Protein AF-A0A9N9R3F3-F1 (afdb_monomer_lite)

pLDDT: mean 73.91, std 15.48, range [31.36, 92.62]

InterPro domains:
  IPR006621 Nose resistant-to-fluoxetine protein, N-terminal [PF20146] (8-79)

Secondary structure (DSSP, 8-state):
---TTTTTS----EEEEEEEEEEEESS------GGGS-TTS-HHHHHT---SSSPPTTEEEEEEEEETT--HHHHHHHHHHHHHHSHHHHTTEEEEEE--SPPBPTTSPPTTTTS-----

Radius of gyration: 18.76 Å; chains: 1; bounding box: 47×26×50 Å

Foldseek 3Di:
DDDPCPPVDPDQFKFKFKKKKAWDAPDPDDADDPVRDDPPDDVVNQQQHDDPPDDRVRIDIDMDIDGPPDDQVNVQVVVQVVCCPDPSNVVGIHIDMDGPDDTGTPPDDDPPPDDDDDDD

Structure (mmCIF, N/CA/C/O backbone):
data_AF-A0A9N9R3F3-F1
#
_entry.id   AF-A0A9N9R3F3-F1
#
loop_
_atom_site.group_PDB
_atom_site.id
_atom_site.type_symbol
_atom_site.label_atom_id
_atom_site.label_alt_id
_atom_site.label_comp_id
_atom_site.label_asym_id
_atom_site.label_entity_id
_atom_site.label_seq_id
_atom_site.pdbx_PDB_ins_code
_atom_site.Cartn_x
_atom_site.Cartn_y
_atom_site.Cartn_z
_atom_site.occupancy
_atom_site.B_iso_or_equiv
_atom_site.auth_seq_id
_atom_site.auth_comp_id
_atom_site.auth_asym_id
_atom_site.auth_atom_id
_atom_site.pdbx_PDB_model_num
ATOM 1 N N . MET A 1 1 ? 27.150 -2.165 -13.851 1.00 38.75 1 MET A N 1
ATOM 2 C CA . MET A 1 1 ? 27.710 -3.520 -13.631 1.00 38.75 1 MET A CA 1
ATOM 3 C C . MET A 1 1 ? 27.046 -4.490 -14.597 1.00 38.75 1 MET A C 1
ATOM 5 O O . MET A 1 1 ? 25.821 -4.524 -14.638 1.00 38.75 1 MET A O 1
ATOM 9 N N . THR A 1 2 ? 27.820 -5.239 -15.382 1.00 41.81 2 THR A N 1
ATOM 10 C CA . THR A 1 2 ? 27.313 -6.160 -16.418 1.00 41.81 2 THR A CA 1
ATOM 11 C C . THR A 1 2 ? 27.637 -7.597 -16.022 1.00 41.81 2 THR A C 1
ATOM 13 O O . THR A 1 2 ? 28.801 -7.950 -15.865 1.00 41.81 2 THR A O 1
ATOM 16 N N . TYR A 1 3 ? 26.604 -8.417 -15.825 1.00 51.06 3 TYR A N 1
ATOM 17 C CA . TYR A 1 3 ? 26.743 -9.823 -15.436 1.00 51.06 3 TYR A CA 1
ATOM 18 C C . TYR A 1 3 ? 26.777 -10.734 -16.678 1.00 51.06 3 TYR A C 1
ATOM 20 O O . TYR A 1 3 ? 26.089 -10.437 -17.661 1.00 51.06 3 TYR A O 1
ATOM 28 N N . PRO A 1 4 ? 27.516 -11.858 -16.646 1.00 53.75 4 PRO A N 1
ATOM 29 C CA . PRO A 1 4 ? 27.741 -12.720 -17.814 1.00 53.75 4 PRO A CA 1
ATOM 30 C C . PRO A 1 4 ? 26.483 -13.426 -18.359 1.00 53.75 4 PRO A C 1
ATOM 32 O O . PRO A 1 4 ? 26.488 -13.873 -19.498 1.00 53.75 4 PRO A O 1
ATOM 35 N N . TRP A 1 5 ? 25.380 -13.475 -17.605 1.00 51.84 5 TRP A N 1
ATOM 36 C CA . TRP A 1 5 ? 24.081 -14.008 -18.059 1.00 51.84 5 TRP A CA 1
ATOM 37 C C . TRP A 1 5 ? 23.119 -12.943 -18.616 1.00 51.84 5 TRP A C 1
ATOM 39 O O . TRP A 1 5 ? 21.969 -13.246 -18.934 1.00 51.84 5 TRP A O 1
ATOM 49 N N . SER A 1 6 ? 23.555 -11.685 -18.731 1.00 54.84 6 SER A N 1
ATOM 50 C CA . SER A 1 6 ? 22.703 -10.562 -19.161 1.00 54.84 6 SER A CA 1
ATOM 51 C C . SER A 1 6 ? 22.182 -10.662 -20.602 1.00 54.84 6 SER A C 1
ATOM 53 O O . SER A 1 6 ? 21.194 -10.014 -20.931 1.00 54.84 6 SER A O 1
ATOM 55 N N . THR A 1 7 ? 22.796 -11.489 -21.450 1.00 56.16 7 THR A N 1
ATOM 56 C CA . THR A 1 7 ? 22.415 -11.684 -22.860 1.00 56.16 7 THR A CA 1
ATOM 57 C C . THR A 1 7 ? 21.404 -12.810 -23.083 1.00 56.16 7 THR A C 1
ATOM 59 O O . THR A 1 7 ? 20.771 -12.854 -24.133 1.00 56.16 7 THR A O 1
ATOM 62 N N . SER A 1 8 ? 21.239 -13.724 -22.118 1.00 59.62 8 SER A N 1
ATOM 63 C CA . SER A 1 8 ? 20.442 -14.953 -22.297 1.00 59.62 8 SER A CA 1
ATOM 64 C C . SER A 1 8 ? 18.958 -14.787 -21.959 1.00 59.62 8 SER A C 1
ATOM 66 O O . SER A 1 8 ? 18.130 -15.569 -22.415 1.00 59.62 8 SER A O 1
ATOM 68 N N . TYR A 1 9 ? 18.602 -13.750 -21.200 1.00 57.75 9 TYR A N 1
ATOM 69 C CA . TYR A 1 9 ? 17.222 -13.464 -20.822 1.00 57.75 9 TYR A CA 1
ATOM 70 C C . TYR A 1 9 ? 16.924 -11.999 -21.117 1.00 57.75 9 TYR A C 1
ATOM 72 O O . TYR A 1 9 ? 17.613 -11.117 -20.604 1.00 57.75 9 TYR A O 1
ATOM 80 N N . LYS A 1 10 ? 15.876 -11.721 -21.910 1.00 61.12 10 LYS A N 1
ATOM 81 C CA . LY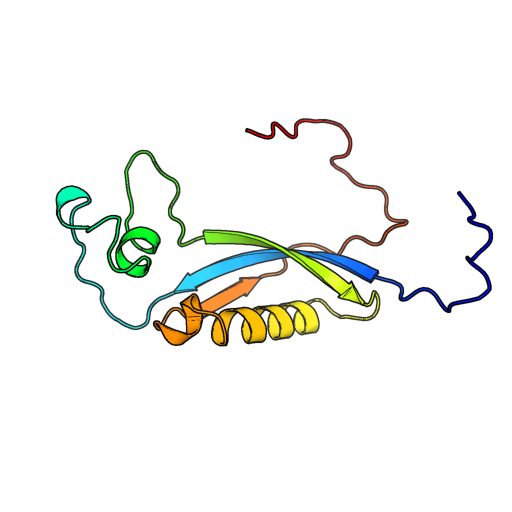S A 1 10 ? 15.290 -10.373 -21.959 1.00 61.12 10 LYS A CA 1
ATOM 82 C C . LYS A 1 10 ? 14.867 -10.033 -20.534 1.00 61.12 10 LYS A C 1
ATOM 84 O O . LYS A 1 10 ? 13.891 -10.584 -20.031 1.00 61.12 10 LYS A O 1
ATOM 89 N N . ARG A 1 11 ? 15.661 -9.196 -19.867 1.00 63.41 11 ARG A N 1
ATOM 90 C CA . ARG A 1 11 ? 15.430 -8.784 -18.485 1.00 63.41 11 ARG A CA 1
ATOM 91 C C . ARG A 1 11 ? 14.020 -8.203 -18.422 1.00 63.41 11 ARG A C 1
ATOM 93 O O . ARG A 1 11 ? 13.681 -7.338 -19.226 1.00 63.41 11 ARG A O 1
ATOM 100 N N . ILE A 1 12 ? 13.187 -8.707 -17.514 1.00 68.25 12 ILE A N 1
ATOM 101 C CA . ILE A 1 12 ? 11.917 -8.044 -17.226 1.00 68.25 12 ILE A CA 1
ATOM 102 C C . ILE A 1 12 ? 12.305 -6.719 -16.584 1.00 68.25 12 ILE A C 1
ATOM 104 O O . ILE A 1 12 ? 12.776 -6.687 -15.448 1.00 68.25 12 ILE A O 1
ATOM 108 N N . GLU A 1 13 ? 12.190 -5.639 -17.349 1.00 79.38 13 GLU A N 1
ATOM 109 C CA . GLU A 1 13 ? 12.344 -4.293 -16.821 1.00 79.38 13 GLU A CA 1
ATOM 110 C C . GLU A 1 13 ? 11.248 -4.093 -15.782 1.00 79.38 13 GLU A C 1
ATOM 112 O O . GLU A 1 13 ? 10.057 -4.168 -16.096 1.00 79.38 13 GLU A O 1
ATOM 117 N N . ALA A 1 14 ? 11.657 -3.898 -14.536 1.00 83.56 14 ALA A N 1
ATOM 118 C CA . ALA A 1 14 ? 10.769 -3.641 -13.421 1.00 83.56 14 ALA A CA 1
ATOM 119 C C . ALA A 1 14 ? 10.935 -2.195 -12.956 1.00 83.56 14 ALA A C 1
ATOM 121 O O . ALA A 1 14 ? 11.949 -1.559 -13.224 1.00 83.56 14 ALA A O 1
ATOM 122 N N . GLN A 1 1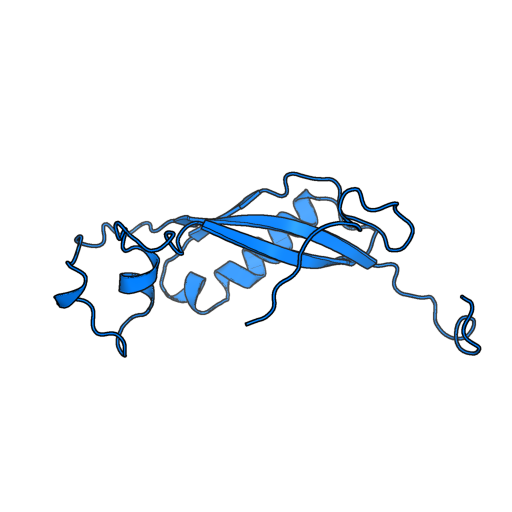5 ? 9.935 -1.693 -12.257 1.00 85.00 15 GLN A N 1
ATOM 123 C CA . GLN A 1 15 ? 9.944 -0.423 -11.552 1.00 85.00 15 GLN A CA 1
ATOM 124 C C . GLN A 1 15 ? 9.334 -0.641 -10.167 1.00 85.00 15 GLN A C 1
ATOM 126 O O . GLN A 1 15 ? 8.497 -1.528 -9.969 1.00 85.00 15 GLN A O 1
ATOM 131 N N . TYR A 1 16 ? 9.764 0.168 -9.213 1.00 86.69 16 TYR A N 1
ATOM 132 C CA . TYR A 1 16 ? 9.312 0.141 -7.836 1.00 86.69 16 TYR A CA 1
ATOM 133 C C . TYR A 1 16 ? 8.415 1.344 -7.566 1.00 86.69 16 TYR A C 1
ATOM 135 O O . TYR A 1 16 ? 8.811 2.484 -7.782 1.00 86.69 16 TYR A O 1
ATOM 143 N N . CYS A 1 17 ? 7.203 1.098 -7.091 1.00 86.81 17 CYS A N 1
ATOM 144 C CA . CYS A 1 17 ? 6.240 2.141 -6.772 1.00 86.81 17 CYS A CA 1
ATOM 145 C C . CYS A 1 17 ? 5.965 2.136 -5.271 1.00 86.81 17 CYS A C 1
ATOM 147 O O . CYS A 1 17 ? 5.785 1.071 -4.677 1.00 86.81 17 CYS A O 1
ATOM 149 N N . LEU A 1 18 ? 5.877 3.322 -4.677 1.00 88.81 18 LEU A N 1
ATOM 150 C CA . LEU A 1 18 ? 5.337 3.504 -3.334 1.00 88.81 18 LEU A CA 1
ATOM 151 C C . LEU A 1 18 ? 3.873 3.915 -3.445 1.00 88.81 18 LEU A C 1
ATOM 153 O O . LEU A 1 18 ? 3.528 4.836 -4.184 1.00 88.81 18 LEU A O 1
ATOM 157 N N . ALA A 1 19 ? 3.015 3.197 -2.733 1.00 88.38 19 ALA A N 1
ATOM 158 C CA . ALA A 1 19 ? 1.589 3.454 -2.693 1.00 88.38 19 ALA A CA 1
ATOM 159 C C . ALA A 1 19 ? 1.152 3.699 -1.254 1.00 88.38 19 ALA A C 1
ATOM 161 O O . ALA A 1 19 ? 1.463 2.905 -0.366 1.00 88.38 19 ALA A O 1
ATOM 162 N N . ASP A 1 20 ? 0.370 4.746 -1.043 1.00 90.06 20 ASP A N 1
ATOM 163 C CA . ASP A 1 20 ? -0.330 4.950 0.212 1.00 90.06 20 ASP A CA 1
ATOM 164 C C . ASP A 1 20 ? -1.676 4.242 0.164 1.00 90.06 20 ASP A C 1
ATOM 166 O O . ASP A 1 20 ? -2.437 4.333 -0.804 1.00 90.06 20 ASP A O 1
ATOM 170 N N . VAL A 1 21 ? -1.960 3.504 1.226 1.00 88.19 21 VAL A N 1
ATOM 171 C CA . VAL A 1 21 ? -3.129 2.652 1.366 1.00 88.19 21 VAL A CA 1
ATOM 172 C C . VAL A 1 21 ? -3.873 3.077 2.621 1.00 88.19 21 VAL A C 1
ATOM 174 O O . VAL A 1 21 ? -3.379 2.924 3.736 1.00 88.19 21 VAL A O 1
ATOM 177 N N . ALA A 1 22 ? -5.091 3.573 2.441 1.00 88.50 22 ALA A N 1
ATOM 178 C CA . ALA A 1 22 ? -6.043 3.784 3.519 1.00 88.50 22 ALA A CA 1
ATOM 179 C C . ALA A 1 22 ? -7.016 2.599 3.584 1.00 88.50 22 ALA A C 1
ATOM 181 O O . ALA A 1 22 ? -7.694 2.277 2.608 1.00 88.50 22 ALA A O 1
ATOM 182 N N . LEU A 1 23 ? -7.093 1.937 4.734 1.00 85.81 23 LEU A N 1
ATOM 183 C CA . LEU A 1 23 ? -8.013 0.833 4.990 1.00 85.81 23 LEU A CA 1
ATOM 184 C C . LEU A 1 23 ? -9.324 1.382 5.558 1.00 85.81 23 LEU A C 1
ATOM 186 O O . LEU A 1 23 ? -9.414 1.788 6.715 1.00 85.81 23 LEU A O 1
ATOM 190 N N . GLU A 1 24 ? -10.364 1.401 4.737 1.00 84.50 24 GLU A N 1
ATOM 191 C CA . GLU A 1 24 ? -11.693 1.874 5.120 1.00 84.50 24 GLU A CA 1
ATOM 192 C C . GLU A 1 24 ? -12.601 0.694 5.492 1.00 84.50 24 GLU A C 1
ATOM 194 O O . GLU A 1 24 ? -12.517 -0.380 4.907 1.00 84.50 24 GLU A O 1
ATOM 199 N N . THR A 1 25 ? -13.516 0.870 6.445 1.00 77.62 25 THR A N 1
ATOM 200 C CA . THR A 1 25 ? -14.558 -0.123 6.752 1.00 77.62 25 THR A CA 1
ATOM 201 C C . THR A 1 25 ? -15.923 0.436 6.393 1.00 77.62 25 THR A C 1
ATOM 203 O O . THR A 1 25 ? -16.204 1.610 6.614 1.00 77.62 25 THR A O 1
ATOM 206 N N . LYS A 1 26 ? -16.796 -0.417 5.852 1.00 66.12 26 LYS A N 1
ATOM 207 C CA . LYS A 1 26 ? -18.217 -0.080 5.680 1.00 66.12 26 LYS A CA 1
ATOM 208 C C . LYS A 1 26 ? -19.045 -0.298 6.939 1.00 66.12 26 LYS A C 1
ATOM 210 O O . LYS A 1 26 ? -20.147 0.229 7.035 1.00 66.12 26 LYS A O 1
ATOM 215 N N . LYS A 1 27 ? -18.559 -1.127 7.860 1.00 64.88 27 LYS A N 1
ATOM 216 C CA . LYS A 1 27 ? -19.255 -1.415 9.110 1.00 64.88 27 LYS A CA 1
ATOM 217 C C . LYS A 1 27 ? -18.854 -0.361 10.131 1.00 64.88 27 LYS A C 1
ATOM 219 O O . LYS A 1 27 ? -17.659 -0.139 10.325 1.00 64.88 27 LYS A O 1
ATOM 224 N N . HIS A 1 28 ? -19.842 0.243 10.787 1.00 58.28 28 HIS A N 1
ATOM 225 C CA . HIS A 1 28 ? -19.621 0.938 12.048 1.00 58.28 28 HIS A CA 1
ATOM 226 C C . HIS A 1 28 ? -19.113 -0.097 13.050 1.00 58.28 28 HIS A C 1
ATOM 228 O O . HIS A 1 28 ? -19.883 -0.908 13.559 1.00 58.28 28 HIS A O 1
ATOM 234 N N . VAL A 1 29 ? -17.802 -0.136 13.257 1.00 61.56 29 VAL A N 1
ATOM 235 C CA . VAL A 1 29 ? -17.225 -0.906 14.352 1.00 61.56 29 VAL A CA 1
ATOM 236 C C . VAL A 1 29 ? -17.415 -0.057 15.597 1.00 61.56 29 VAL A C 1
ATOM 238 O O . VAL A 1 29 ? -17.014 1.109 15.627 1.00 61.56 29 VAL A O 1
ATOM 241 N N . ASN A 1 30 ? -18.105 -0.612 16.592 1.00 60.28 30 ASN A N 1
ATOM 242 C CA . ASN A 1 30 ? -18.215 0.029 17.894 1.00 60.28 30 ASN A CA 1
ATOM 243 C C . ASN A 1 30 ? -16.795 0.263 18.409 1.00 60.28 30 ASN A C 1
ATOM 245 O O . ASN A 1 30 ? -15.990 -0.668 18.428 1.00 60.28 30 ASN A O 1
ATOM 249 N N . LYS A 1 31 ? -16.478 1.510 18.767 1.00 64.19 31 LYS A N 1
ATOM 250 C CA . LYS A 1 31 ? -15.169 1.860 19.319 1.00 64.19 31 LYS A CA 1
ATOM 251 C C . LYS A 1 31 ? -14.992 1.110 20.638 1.00 64.19 31 LYS A C 1
ATOM 253 O O . LYS A 1 31 ? -15.570 1.515 21.640 1.00 64.19 31 LYS A O 1
ATOM 258 N N . LYS A 1 32 ? -14.229 0.020 20.602 1.00 68.44 32 LYS A N 1
ATOM 259 C CA . LYS A 1 32 ? -13.760 -0.681 21.794 1.00 68.44 32 LYS A CA 1
ATOM 260 C C . LYS A 1 32 ? -12.565 0.048 22.387 1.00 68.44 32 LYS A C 1
ATOM 262 O O . LYS A 1 32 ? -11.793 0.668 21.646 1.00 68.44 32 LYS A O 1
ATOM 267 N N . THR A 1 33 ? -12.421 -0.018 23.702 1.00 72.31 33 THR A N 1
ATOM 268 C CA . THR A 1 33 ? -11.177 0.381 24.374 1.00 72.31 33 THR A CA 1
ATOM 269 C C . THR A 1 33 ? -10.090 -0.669 24.127 1.00 72.31 33 THR A C 1
ATOM 271 O O . THR A 1 33 ? -10.398 -1.805 23.778 1.00 72.31 33 THR A O 1
ATOM 274 N N . LEU A 1 34 ? -8.809 -0.303 24.263 1.00 72.94 34 LEU A N 1
ATOM 275 C CA . LEU A 1 34 ? -7.699 -1.240 24.037 1.00 72.94 34 LEU A CA 1
ATOM 276 C C . LEU A 1 34 ? -7.811 -2.485 24.939 1.00 72.94 34 LEU A C 1
ATOM 278 O O . LEU A 1 34 ? -7.517 -3.587 24.492 1.00 72.94 34 LEU A O 1
ATOM 282 N N . ASP A 1 35 ? -8.309 -2.305 26.165 1.00 77.06 35 ASP A N 1
ATOM 283 C CA . ASP A 1 35 ? -8.503 -3.369 27.159 1.00 77.06 35 ASP A CA 1
ATOM 284 C C . ASP A 1 35 ? -9.616 -4.364 26.771 1.00 77.06 35 ASP A C 1
ATOM 286 O O . ASP A 1 35 ? -9.656 -5.491 27.259 1.00 77.06 35 ASP A O 1
ATOM 290 N N . GLU A 1 36 ? -10.522 -3.960 25.877 1.00 78.69 36 GLU A N 1
ATOM 291 C CA . GLU A 1 36 ? -11.602 -4.793 25.336 1.00 78.69 36 GLU A CA 1
ATOM 292 C C . GLU A 1 36 ? -11.195 -5.539 24.052 1.00 78.69 36 GLU A C 1
ATOM 294 O O . GLU A 1 36 ? -11.971 -6.355 23.539 1.00 78.69 36 GLU A O 1
ATOM 299 N N . ILE A 1 37 ? -10.014 -5.239 23.499 1.00 76.44 37 ILE A N 1
ATOM 300 C CA . ILE A 1 37 ? -9.490 -5.880 22.292 1.00 76.44 37 ILE A CA 1
ATOM 301 C C . ILE A 1 37 ? -8.668 -7.096 22.712 1.00 76.44 37 ILE A C 1
ATOM 303 O O . ILE A 1 37 ? -7.604 -6.972 23.311 1.00 76.44 37 ILE A O 1
ATOM 307 N N . ASP A 1 38 ? -9.141 -8.285 22.344 1.00 79.44 38 ASP A N 1
ATOM 308 C CA . ASP A 1 38 ? -8.358 -9.511 22.483 1.00 79.44 38 ASP A CA 1
ATOM 309 C C . ASP A 1 38 ? -7.167 -9.476 21.500 1.00 79.44 38 ASP A C 1
ATOM 311 O O . ASP A 1 38 ? -7.390 -9.482 20.282 1.00 79.44 38 ASP A O 1
ATOM 315 N N . PRO A 1 39 ? -5.905 -9.460 21.979 1.00 71.75 39 PRO A N 1
ATOM 316 C CA . PRO A 1 39 ? -4.727 -9.404 21.113 1.00 71.75 39 PRO A CA 1
ATOM 317 C C . PRO A 1 39 ? -4.549 -10.664 20.254 1.00 71.75 39 PRO A C 1
ATOM 319 O O . PRO A 1 39 ? -3.859 -10.612 19.235 1.00 71.75 39 PRO A O 1
ATOM 322 N N . TYR A 1 40 ? -5.174 -11.781 20.634 1.00 78.38 40 TYR A N 1
ATOM 323 C CA . TYR A 1 40 ? -5.197 -13.023 19.856 1.00 78.38 40 TYR A CA 1
ATOM 324 C C . TYR A 1 40 ? -6.496 -13.192 19.057 1.00 78.38 40 TYR A C 1
ATOM 326 O O . TYR A 1 40 ? -6.680 -14.197 18.367 1.00 78.38 40 TYR A O 1
ATOM 334 N N . GLY A 1 41 ? -7.386 -12.203 19.144 1.00 72.62 41 GLY A N 1
ATOM 335 C CA . GLY A 1 41 ? -8.683 -12.182 18.497 1.00 72.62 41 GLY A CA 1
ATOM 336 C C . GLY A 1 41 ? -8.636 -11.577 17.095 1.00 72.62 41 GLY A C 1
ATOM 337 O O . GLY A 1 41 ? -7.743 -11.819 16.281 1.00 72.62 41 GLY A O 1
ATOM 338 N N . ASN A 1 42 ? -9.659 -10.793 16.764 1.00 74.25 42 ASN A N 1
ATOM 339 C CA . ASN A 1 42 ? -9.805 -10.243 15.425 1.00 74.25 42 ASN A CA 1
ATOM 340 C C . ASN A 1 42 ? -8.870 -9.043 15.199 1.00 74.25 42 ASN A C 1
ATOM 342 O O . ASN A 1 42 ? -9.128 -7.945 15.690 1.00 74.25 42 ASN A O 1
ATOM 346 N N . ALA A 1 43 ? -7.855 -9.222 14.349 1.00 74.06 43 ALA A N 1
ATOM 347 C CA . ALA A 1 43 ? -6.916 -8.168 13.955 1.00 74.06 43 ALA A CA 1
ATOM 348 C C . ALA A 1 43 ? -7.587 -6.882 13.425 1.00 74.06 43 ALA A C 1
ATOM 350 O O . ALA A 1 43 ? -6.999 -5.806 13.505 1.00 74.06 43 ALA A O 1
ATOM 351 N N . LEU A 1 44 ? -8.818 -6.955 12.905 1.00 75.31 44 LEU A N 1
ATOM 352 C CA . LEU A 1 44 ? -9.569 -5.774 12.468 1.00 75.31 44 LEU A CA 1
ATOM 353 C C . LEU A 1 44 ? -9.854 -4.783 13.594 1.00 75.31 44 LEU A C 1
ATOM 355 O O . LEU A 1 44 ? -9.864 -3.579 13.343 1.00 75.31 44 LEU A O 1
ATOM 359 N N . GLU A 1 45 ? -10.125 -5.288 14.799 1.00 74.69 45 GLU A N 1
ATOM 360 C CA . GLU A 1 45 ? -10.443 -4.446 15.953 1.00 74.69 45 GLU A CA 1
ATOM 361 C C . GLU A 1 45 ? -9.223 -3.606 16.330 1.00 74.69 45 GLU A C 1
ATOM 363 O O . GLU A 1 45 ? -9.353 -2.408 16.562 1.00 74.69 45 GLU A O 1
ATOM 368 N N . LEU A 1 46 ? -8.031 -4.205 16.248 1.00 75.44 46 LEU A N 1
ATOM 369 C CA . LEU A 1 46 ? -6.762 -3.519 16.456 1.00 75.44 46 LEU A CA 1
ATOM 370 C C . LEU A 1 46 ? -6.430 -2.536 15.322 1.00 75.44 46 LEU A C 1
ATOM 372 O O . LEU A 1 46 ? -6.019 -1.411 15.588 1.00 75.44 46 LEU A O 1
ATOM 376 N N . ILE A 1 47 ? -6.626 -2.927 14.055 1.00 76.44 47 ILE A N 1
ATOM 377 C CA . ILE A 1 47 ? -6.272 -2.089 12.892 1.00 76.44 47 ILE A CA 1
ATOM 378 C C . ILE A 1 47 ? -7.023 -0.751 12.894 1.00 76.44 47 ILE A C 1
ATOM 380 O O . ILE A 1 47 ? -6.493 0.273 12.455 1.00 76.44 47 ILE A O 1
ATOM 384 N N . GLN A 1 48 ? -8.268 -0.768 13.365 1.00 72.69 48 GLN A N 1
ATOM 385 C CA . GLN A 1 48 ? -9.140 0.402 13.391 1.00 72.69 48 GLN A CA 1
ATOM 386 C C . GLN A 1 48 ? -9.022 1.222 14.676 1.00 72.69 48 GLN A C 1
ATOM 388 O O . GLN A 1 48 ? -9.590 2.313 14.746 1.00 72.69 48 GLN A O 1
ATOM 393 N N . HIS A 1 49 ? -8.320 0.711 15.685 1.00 74.06 49 HIS A N 1
ATOM 394 C CA . HIS A 1 49 ? -8.217 1.374 16.969 1.00 74.06 49 HIS A CA 1
ATOM 395 C C . HIS A 1 49 ? -7.223 2.544 16.901 1.00 74.06 49 HIS A C 1
ATOM 397 O O . HIS A 1 49 ? -6.077 2.408 16.472 1.00 74.06 49 HIS A O 1
ATOM 403 N N . GLU A 1 50 ? -7.683 3.720 17.323 1.00 69.44 50 GLU A N 1
ATOM 404 C CA . GLU A 1 50 ? -6.860 4.916 17.483 1.00 69.44 50 GLU A CA 1
ATOM 405 C C . GLU A 1 50 ? -6.331 4.946 18.915 1.00 69.44 50 GLU A C 1
ATOM 407 O O . GLU A 1 50 ? -7.090 5.183 19.851 1.00 69.44 50 GLU A O 1
ATOM 412 N N . THR A 1 51 ? -5.030 4.713 19.090 1.00 65.00 51 THR A N 1
ATOM 413 C CA . THR A 1 51 ? -4.371 4.936 20.385 1.00 65.00 51 THR A CA 1
ATOM 414 C C . THR A 1 51 ? -3.646 6.277 20.378 1.00 65.00 51 THR A C 1
ATOM 416 O O . THR A 1 51 ? -3.260 6.788 19.328 1.00 65.00 51 THR A O 1
ATOM 419 N N . THR A 1 52 ? -3.399 6.832 21.559 1.00 67.12 52 THR A N 1
ATOM 420 C CA . THR A 1 52 ? -2.605 8.055 21.740 1.00 67.12 52 THR A CA 1
ATOM 421 C C . THR A 1 52 ? -1.119 7.883 21.413 1.00 67.12 52 THR A C 1
ATOM 423 O O . THR A 1 52 ? -0.450 8.878 21.143 1.00 67.12 52 THR A O 1
ATOM 426 N N . HIS A 1 53 ? -0.590 6.654 21.442 1.00 67.62 53 HIS A N 1
ATOM 427 C CA . HIS A 1 53 ? 0.852 6.387 21.324 1.00 67.62 53 HIS A CA 1
ATOM 428 C C . HIS A 1 53 ? 1.253 5.587 20.074 1.00 67.62 53 HIS A C 1
ATOM 430 O O . HIS A 1 53 ? 2.393 5.699 19.629 1.00 67.62 53 HIS A O 1
ATOM 436 N N . PHE A 1 54 ? 0.342 4.815 19.476 1.00 61.31 54 PHE A N 1
ATOM 437 C CA . PHE A 1 54 ? 0.576 4.080 18.231 1.00 61.31 54 PHE A CA 1
ATOM 438 C C . PHE A 1 54 ? -0.049 4.789 17.037 1.00 61.31 54 PHE A C 1
ATOM 440 O O . PHE A 1 54 ? -1.187 5.257 17.087 1.00 61.31 54 PHE A O 1
ATOM 447 N N . ARG A 1 55 ? 0.683 4.791 15.916 1.00 62.66 55 ARG A N 1
ATOM 448 C CA . ARG A 1 55 ? 0.110 5.151 14.618 1.00 62.66 55 ARG A CA 1
ATOM 449 C C . ARG A 1 55 ? -1.014 4.178 14.280 1.00 62.66 55 ARG A C 1
ATOM 451 O O . ARG A 1 55 ? -0.861 2.967 14.422 1.00 62.66 55 ARG A O 1
ATOM 458 N N . THR A 1 56 ? -2.123 4.712 13.789 1.00 66.62 56 THR A N 1
ATOM 459 C CA . THR A 1 56 ? -3.225 3.905 13.279 1.00 66.62 56 THR A CA 1
ATOM 460 C C . THR A 1 56 ? -2.751 3.046 12.114 1.00 66.62 56 THR A C 1
ATOM 462 O O . THR A 1 56 ? -2.286 3.565 11.101 1.00 66.62 56 THR A O 1
ATOM 465 N N . LEU A 1 57 ? -2.964 1.732 12.209 1.00 74.56 57 LEU A N 1
ATOM 466 C CA . LEU A 1 57 ? -2.707 0.783 11.113 1.00 74.56 57 LEU A CA 1
ATOM 467 C C . LEU A 1 57 ? -3.692 0.951 9.941 1.00 74.56 57 LEU A C 1
ATOM 469 O O . LEU A 1 57 ? -3.618 0.244 8.939 1.00 74.56 57 LEU A O 1
ATOM 473 N N . LYS A 1 58 ? -4.618 1.905 10.064 1.00 78.81 58 LYS A N 1
ATOM 474 C CA . LYS A 1 58 ? -5.525 2.361 9.016 1.00 78.81 58 LYS A CA 1
ATOM 475 C C . LYS A 1 58 ? -4.789 2.924 7.799 1.00 78.81 58 LYS A C 1
ATOM 477 O O . LYS A 1 58 ? -5.322 2.827 6.698 1.00 78.81 58 LYS A O 1
ATOM 482 N N . TYR A 1 59 ? -3.608 3.512 7.986 1.00 83.38 59 TYR A N 1
ATOM 483 C CA . TYR A 1 59 ? -2.809 4.091 6.906 1.00 83.38 59 TYR A CA 1
ATOM 484 C C . TYR A 1 59 ? -1.482 3.348 6.790 1.00 83.38 59 TYR A C 1
ATOM 486 O O . TYR A 1 59 ? -0.733 3.244 7.759 1.00 83.38 59 TYR A O 1
ATOM 494 N N . LEU A 1 60 ? -1.203 2.821 5.604 1.00 81.88 60 LEU A N 1
ATOM 495 C CA . LEU A 1 60 ? -0.039 1.990 5.324 1.00 81.88 60 LEU A CA 1
ATOM 496 C C . LEU A 1 60 ? 0.636 2.503 4.056 1.00 81.88 60 LEU A C 1
ATOM 498 O O . LEU A 1 60 ? -0.040 2.743 3.060 1.00 81.88 60 LEU A O 1
ATOM 502 N N . THR A 1 61 ? 1.959 2.599 4.066 1.00 85.25 61 THR A N 1
ATOM 503 C CA . THR A 1 61 ? 2.738 2.819 2.843 1.00 85.25 61 THR A CA 1
ATOM 504 C C . THR A 1 61 ? 3.271 1.470 2.374 1.00 85.25 61 THR A C 1
ATOM 506 O O . THR A 1 61 ? 3.948 0.767 3.125 1.00 85.25 61 THR A O 1
ATOM 509 N N . TRP A 1 62 ? 2.940 1.081 1.145 1.00 83.25 62 TRP A N 1
ATOM 510 C CA . TRP A 1 62 ? 3.289 -0.212 0.564 1.00 83.25 62 TRP A CA 1
ATOM 511 C C . T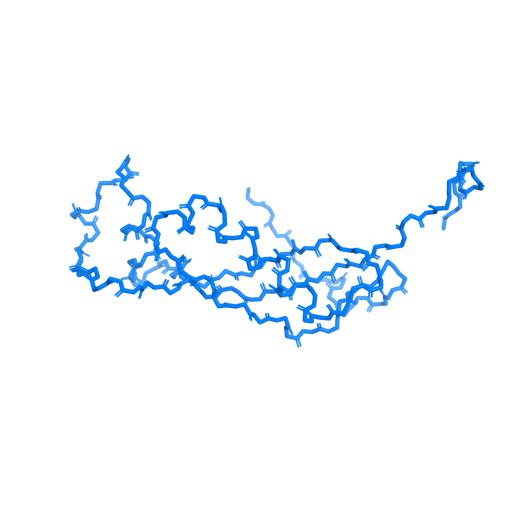RP A 1 62 ? 4.198 -0.024 -0.655 1.00 83.25 62 TRP A C 1
ATOM 513 O O . TRP A 1 62 ? 3.841 0.652 -1.618 1.00 83.25 62 TRP A O 1
ATOM 523 N N . GLY A 1 63 ? 5.363 -0.677 -0.635 1.00 86.50 63 GLY A N 1
ATOM 524 C CA . GLY A 1 63 ? 6.260 -0.801 -1.785 1.00 86.50 63 GLY A CA 1
ATOM 525 C C . GLY A 1 63 ? 5.928 -1.974 -2.706 1.00 86.50 63 GLY A C 1
ATOM 526 O O . GLY A 1 63 ? 5.908 -3.123 -2.261 1.00 86.50 63 GLY A O 1
ATOM 527 N N . ILE A 1 64 ? 5.687 -1.717 -3.991 1.00 85.75 64 ILE A N 1
ATOM 528 C CA . ILE A 1 64 ? 5.360 -2.754 -4.977 1.00 85.75 64 ILE A CA 1
ATOM 529 C C . ILE A 1 64 ? 6.317 -2.714 -6.169 1.00 85.75 64 ILE A C 1
ATOM 531 O O . ILE A 1 64 ? 6.581 -1.664 -6.748 1.00 85.75 64 ILE A O 1
ATOM 535 N N . CYS A 1 65 ? 6.821 -3.886 -6.553 1.00 86.12 65 CYS A N 1
ATOM 536 C CA . CYS A 1 65 ? 7.616 -4.075 -7.761 1.00 86.12 65 CYS A CA 1
ATOM 537 C C . CYS A 1 65 ? 6.703 -4.551 -8.898 1.00 86.12 65 CYS A C 1
ATOM 539 O O . CYS A 1 65 ? 6.010 -5.561 -8.762 1.00 86.12 65 CYS A O 1
ATOM 541 N N . VAL A 1 66 ? 6.683 -3.820 -10.010 1.00 87.50 66 VAL A N 1
ATOM 542 C CA . VAL A 1 66 ? 5.835 -4.091 -11.182 1.00 87.50 66 VAL A CA 1
ATOM 543 C C . VAL A 1 66 ? 6.654 -3.956 -12.465 1.00 87.50 66 VAL A C 1
ATOM 545 O O . VAL A 1 66 ? 7.705 -3.320 -12.448 1.00 87.50 66 VAL A O 1
ATOM 548 N N . PRO A 1 67 ? 6.208 -4.495 -13.609 1.00 88.62 67 PRO A N 1
ATOM 549 C CA . PRO A 1 67 ? 6.856 -4.219 -14.889 1.00 88.62 67 PRO A CA 1
ATOM 550 C C . PRO A 1 67 ? 6.952 -2.712 -15.184 1.00 88.62 67 PRO A C 1
ATOM 552 O O . PRO A 1 67 ? 6.010 -1.962 -14.927 1.00 88.62 67 PRO A O 1
ATOM 555 N N . ALA A 1 68 ? 8.052 -2.268 -15.796 1.00 85.75 68 ALA A N 1
ATOM 556 C CA . ALA A 1 68 ? 8.355 -0.860 -16.097 1.00 85.75 68 ALA A CA 1
ATOM 557 C C . ALA A 1 68 ? 7.359 -0.181 -17.057 1.00 85.75 68 ALA A C 1
ATOM 559 O O . ALA A 1 68 ? 7.353 1.042 -17.203 1.00 85.75 68 ALA A O 1
ATOM 560 N N . ARG A 1 69 ? 6.518 -0.983 -17.722 1.00 86.31 69 ARG A N 1
ATOM 561 C CA . ARG A 1 69 ? 5.427 -0.529 -18.596 1.00 86.31 69 ARG A CA 1
ATOM 562 C C . ARG A 1 69 ? 4.118 -0.261 -17.854 1.00 86.31 69 ARG A C 1
ATOM 564 O O . ARG A 1 69 ? 3.181 0.237 -18.467 1.00 86.31 69 ARG A O 1
ATOM 571 N N . CYS A 1 70 ? 4.007 -0.634 -16.580 1.00 86.94 70 CYS A N 1
ATOM 572 C CA . CYS A 1 70 ? 2.791 -0.387 -15.816 1.00 86.94 70 CYS A CA 1
ATOM 573 C C . CYS A 1 70 ? 2.611 1.113 -15.571 1.00 86.94 70 CYS A C 1
ATOM 575 O O . CYS A 1 70 ? 3.468 1.769 -14.989 1.00 86.94 70 CYS A O 1
ATOM 577 N N . GLU A 1 71 ? 1.466 1.644 -15.978 1.00 91.06 71 GLU A N 1
ATOM 578 C CA . GLU A 1 71 ? 1.031 2.980 -15.571 1.00 91.06 71 GLU A CA 1
ATOM 579 C C . GLU A 1 71 ? 0.626 2.983 -14.092 1.00 91.06 71 GLU A C 1
ATOM 581 O O . GLU A 1 71 ? 0.173 1.956 -13.578 1.00 91.06 71 GLU A O 1
ATOM 586 N N . LEU A 1 72 ? 0.683 4.143 -13.428 1.00 90.56 72 LEU A N 1
ATOM 587 C CA . LEU A 1 72 ? 0.308 4.294 -12.011 1.00 90.56 72 LEU A CA 1
ATOM 588 C C . LEU A 1 72 ? -1.076 3.697 -11.711 1.00 90.56 72 LEU A C 1
ATOM 590 O O . LEU A 1 72 ? -1.241 2.912 -10.781 1.00 90.56 72 LEU A O 1
ATOM 594 N N . ARG A 1 73 ? -2.056 3.946 -12.586 1.00 91.69 73 ARG A N 1
ATOM 595 C CA . ARG A 1 73 ? -3.41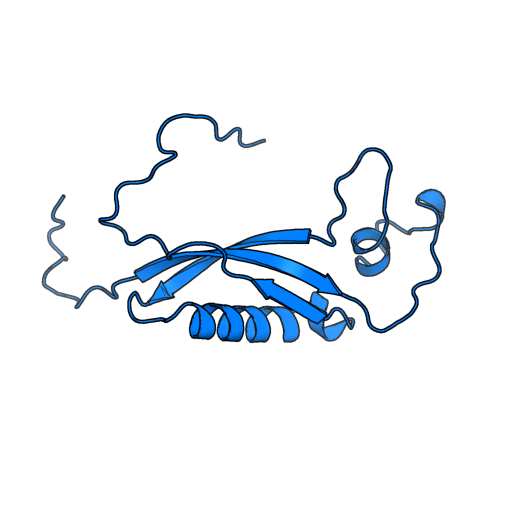3 3.390 -12.467 1.00 91.69 73 ARG A CA 1
ATOM 596 C C . ARG A 1 73 ? -3.451 1.859 -12.535 1.00 91.69 73 ARG A C 1
ATOM 598 O O . ARG A 1 73 ? -4.318 1.224 -11.934 1.00 91.69 73 ARG A O 1
ATOM 605 N N . SER A 1 74 ? -2.540 1.248 -13.291 1.00 92.19 74 SER A N 1
ATOM 606 C CA . SER A 1 74 ? -2.415 -0.214 -13.348 1.00 92.19 74 SER A CA 1
ATOM 607 C C . SER A 1 74 ? -1.872 -0.764 -12.032 1.00 92.19 74 SER A C 1
ATOM 609 O O . SER A 1 74 ? -2.350 -1.796 -11.563 1.00 92.19 74 SER A O 1
ATOM 611 N N . VAL A 1 75 ? -0.936 -0.046 -11.410 1.00 91.12 75 VAL A N 1
ATOM 612 C CA . VAL A 1 75 ? -0.391 -0.378 -10.087 1.00 91.12 75 VAL A CA 1
ATOM 613 C C . VAL A 1 75 ? -1.469 -0.278 -9.013 1.00 91.12 75 VAL A C 1
ATOM 615 O O . VAL A 1 75 ? -1.654 -1.226 -8.254 1.00 91.12 75 VAL A O 1
ATOM 618 N N . GLU A 1 76 ? -2.252 0.803 -9.009 1.00 92.62 76 GLU A N 1
ATOM 619 C CA . GLU A 1 76 ? -3.388 0.978 -8.093 1.00 92.62 76 GLU A CA 1
ATOM 620 C C . GLU A 1 76 ? -4.397 -0.169 -8.202 1.00 92.62 76 GLU A C 1
ATOM 622 O O . GLU A 1 76 ? -4.826 -0.732 -7.196 1.00 92.62 76 GLU A O 1
ATOM 627 N N . ARG A 1 77 ? -4.758 -0.562 -9.430 1.00 92.38 77 ARG A N 1
ATOM 628 C CA . ARG A 1 77 ? -5.691 -1.673 -9.676 1.00 92.38 77 ARG A CA 1
ATOM 629 C C . ARG A 1 77 ? -5.124 -3.018 -9.236 1.00 92.38 77 ARG A C 1
ATOM 631 O O . ARG A 1 77 ? -5.862 -3.830 -8.668 1.00 92.38 77 ARG A O 1
ATOM 638 N N . LEU A 1 78 ? -3.842 -3.264 -9.504 1.00 91.31 78 LEU A N 1
ATOM 639 C CA . LEU A 1 78 ? -3.164 -4.488 -9.091 1.00 91.31 78 LEU A CA 1
ATOM 640 C C . LEU A 1 78 ? -3.153 -4.592 -7.567 1.00 91.31 78 LEU A C 1
ATOM 642 O O . LEU A 1 78 ? -3.644 -5.579 -7.019 1.00 91.31 78 LEU A O 1
ATOM 646 N N . LEU A 1 79 ? -2.675 -3.548 -6.889 1.00 90.44 79 LEU A N 1
ATOM 647 C CA . LEU A 1 79 ? -2.627 -3.502 -5.432 1.00 90.44 79 LEU A CA 1
ATOM 648 C C . LEU A 1 79 ? -4.036 -3.588 -4.830 1.00 90.44 79 LEU A C 1
ATOM 650 O O . LEU A 1 79 ? -4.252 -4.329 -3.874 1.00 90.44 79 LEU A O 1
ATOM 654 N N . GLY A 1 80 ? -5.024 -2.936 -5.447 1.00 90.69 80 GLY A N 1
ATOM 655 C CA . GLY A 1 80 ? -6.430 -3.026 -5.049 1.00 90.69 80 GLY A CA 1
ATOM 656 C C . GLY A 1 80 ? -6.965 -4.448 -5.128 1.00 90.69 80 GLY A C 1
ATOM 657 O O . GLY A 1 80 ? -7.636 -4.908 -4.205 1.00 90.69 80 GLY A O 1
ATOM 658 N N . THR A 1 81 ? -6.615 -5.180 -6.185 1.00 90.81 81 THR A N 1
ATOM 659 C CA . THR A 1 81 ? -7.002 -6.587 -6.350 1.00 90.81 81 THR A CA 1
ATOM 660 C C . THR A 1 81 ? -6.330 -7.475 -5.306 1.00 90.81 81 THR A C 1
ATOM 662 O O . THR A 1 81 ? -7.003 -8.305 -4.693 1.00 90.81 81 THR A O 1
ATOM 665 N N . VAL A 1 82 ? -5.028 -7.285 -5.070 1.00 90.25 82 VAL A N 1
ATOM 666 C CA . VAL A 1 82 ? -4.256 -8.038 -4.068 1.00 90.25 82 VAL A CA 1
ATOM 667 C C . VAL A 1 82 ? -4.840 -7.825 -2.672 1.00 90.25 82 VAL A C 1
ATOM 669 O O . VAL A 1 82 ? -5.162 -8.789 -1.983 1.00 90.25 82 VAL A O 1
ATOM 672 N N . LEU A 1 83 ? -5.060 -6.571 -2.280 1.00 88.06 83 LEU A N 1
ATOM 673 C CA . LEU A 1 83 ? -5.595 -6.218 -0.968 1.00 88.06 83 LEU A CA 1
ATOM 674 C C . LEU A 1 83 ? -7.043 -6.678 -0.781 1.00 88.06 83 LEU A C 1
ATOM 676 O O . LEU A 1 83 ? -7.373 -7.216 0.274 1.00 88.06 83 LEU A O 1
ATOM 680 N N . THR A 1 84 ? -7.890 -6.550 -1.805 1.00 87.38 84 THR A N 1
ATOM 681 C CA . THR A 1 84 ? -9.286 -7.023 -1.747 1.00 87.38 84 THR A CA 1
ATOM 682 C C . THR A 1 84 ? -9.374 -8.544 -1.590 1.00 87.38 84 THR A C 1
ATOM 684 O O . THR A 1 84 ? -10.300 -9.042 -0.956 1.00 87.38 84 THR A O 1
ATOM 687 N N . ARG A 1 85 ? -8.413 -9.294 -2.145 1.00 88.81 85 ARG A N 1
ATOM 688 C CA . ARG A 1 85 ? -8.340 -10.761 -2.013 1.00 88.81 85 ARG A CA 1
ATOM 689 C C . ARG A 1 85 ? -7.562 -11.235 -0.786 1.00 88.81 85 ARG A C 1
ATOM 691 O O . ARG A 1 85 ? -7.581 -12.424 -0.487 1.00 88.81 85 ARG A O 1
ATOM 698 N N . SER A 1 86 ? -6.866 -10.334 -0.101 1.00 85.56 86 SER A N 1
ATOM 699 C CA . SER A 1 86 ? -6.152 -10.641 1.135 1.00 85.56 86 SER A CA 1
ATOM 700 C C . SER A 1 86 ? -7.118 -10.857 2.303 1.00 85.56 86 SER A C 1
ATOM 702 O O . SER A 1 86 ? -8.301 -10.516 2.221 1.00 85.56 86 SER A O 1
ATOM 704 N N . TYR A 1 87 ? -6.581 -11.328 3.431 1.00 82.94 87 TYR A N 1
ATOM 705 C CA . TYR A 1 87 ? -7.327 -11.439 4.685 1.00 82.94 87 TYR A CA 1
ATOM 706 C C . TYR A 1 87 ? -8.001 -10.118 5.098 1.00 82.94 87 TYR A C 1
ATOM 708 O O . TYR A 1 87 ? -9.096 -10.129 5.654 1.00 82.94 87 TYR A O 1
ATOM 716 N N . LEU A 1 88 ? -7.391 -8.967 4.792 1.00 80.25 88 LEU A N 1
ATOM 717 C CA . LEU A 1 88 ? -7.963 -7.653 5.099 1.00 80.25 88 LEU A CA 1
ATOM 718 C C . LEU A 1 88 ? -9.265 -7.423 4.317 1.00 80.25 88 LEU A C 1
ATOM 720 O O . LEU A 1 88 ? -10.287 -7.042 4.891 1.00 80.25 88 LEU A O 1
ATOM 724 N N . GLY A 1 89 ? -9.238 -7.712 3.015 1.00 83.12 89 GLY A N 1
ATOM 725 C CA . GLY A 1 89 ? -10.384 -7.556 2.125 1.00 83.12 89 GLY A CA 1
ATOM 726 C C . GLY A 1 89 ? -11.520 -8.529 2.432 1.00 83.12 89 GLY A C 1
ATOM 727 O O . GLY A 1 89 ? -12.680 -8.116 2.509 1.00 83.12 89 GLY A O 1
ATOM 728 N N . THR A 1 90 ? -11.202 -9.802 2.700 1.00 83.75 90 THR A N 1
ATOM 729 C CA . THR A 1 90 ? -12.207 -10.819 3.071 1.00 83.75 90 THR A CA 1
ATOM 730 C C . THR A 1 90 ? -12.926 -10.484 4.373 1.00 83.75 90 THR A C 1
ATOM 732 O O . THR A 1 90 ? -14.089 -10.837 4.548 1.00 83.75 90 THR A O 1
ATOM 735 N N . ASN A 1 91 ? -12.261 -9.753 5.266 1.00 79.75 91 ASN A N 1
ATOM 736 C CA . ASN A 1 91 ? -12.815 -9.302 6.536 1.00 79.75 91 ASN A CA 1
ATOM 737 C C . ASN A 1 91 ? -13.562 -7.954 6.448 1.00 79.75 91 ASN A C 1
ATOM 739 O O . ASN A 1 91 ? -14.035 -7.427 7.453 1.00 79.75 91 ASN A O 1
ATOM 743 N N . GLY A 1 92 ? -13.748 -7.411 5.242 1.00 79.94 92 GLY A N 1
ATOM 744 C CA . GLY A 1 92 ? -14.600 -6.244 5.005 1.00 79.94 92 GLY A CA 1
ATOM 745 C C . GLY A 1 92 ? -13.879 -4.897 5.047 1.00 79.94 92 GLY A C 1
ATOM 746 O O . GLY A 1 92 ? -14.555 -3.864 4.985 1.00 79.94 92 GLY A O 1
ATOM 747 N N . LEU A 1 93 ? -12.543 -4.891 5.100 1.00 83.62 93 LEU A N 1
ATOM 748 C CA . LEU A 1 93 ? -11.764 -3.685 4.833 1.00 83.62 93 LEU A CA 1
ATOM 749 C C . LEU A 1 93 ? -11.721 -3.413 3.330 1.00 83.62 93 LEU A C 1
ATOM 751 O O . LEU A 1 93 ? -11.601 -4.312 2.499 1.00 83.62 93 LEU A O 1
ATOM 755 N N . ARG A 1 94 ? -11.816 -2.140 2.974 1.00 87.44 94 ARG A N 1
ATOM 756 C CA . ARG A 1 94 ? -11.749 -1.635 1.611 1.00 87.44 94 ARG A CA 1
ATOM 757 C C . ARG A 1 94 ? -10.502 -0.776 1.477 1.00 87.44 94 ARG A C 1
ATOM 759 O O . ARG A 1 94 ? -10.427 0.266 2.123 1.00 87.44 94 ARG A O 1
ATOM 766 N N . PRO A 1 95 ? -9.528 -1.195 0.662 1.00 88.50 95 PRO A N 1
ATOM 767 C CA . PRO A 1 95 ? -8.340 -0.400 0.429 1.00 88.50 95 PRO A CA 1
ATOM 768 C C . PRO A 1 95 ? -8.679 0.763 -0.506 1.00 88.50 95 PRO A C 1
ATOM 770 O O . PRO A 1 95 ? -9.177 0.564 -1.616 1.00 88.50 95 PRO A O 1
ATOM 773 N N . ARG A 1 96 ? -8.377 1.980 -0.073 1.00 89.50 96 ARG A N 1
ATOM 774 C CA . ARG A 1 96 ? -8.270 3.156 -0.928 1.00 89.50 96 ARG A CA 1
ATOM 775 C C . ARG A 1 96 ? -6.791 3.415 -1.162 1.00 89.50 96 ARG A C 1
ATOM 777 O O . ARG A 1 96 ? -6.045 3.616 -0.212 1.00 89.50 96 ARG A O 1
ATOM 784 N N . ILE A 1 97 ? -6.379 3.355 -2.420 1.00 90.31 97 ILE A N 1
ATOM 785 C CA . ILE A 1 97 ? -4.969 3.366 -2.810 1.00 90.31 97 ILE A CA 1
ATOM 786 C C . ILE A 1 97 ? -4.685 4.646 -3.575 1.00 90.31 97 ILE A C 1
ATOM 788 O O . ILE A 1 97 ? -5.487 5.041 -4.421 1.00 90.31 97 ILE A O 1
ATOM 792 N N . GLN A 1 98 ? -3.541 5.251 -3.289 1.00 89.06 98 GLN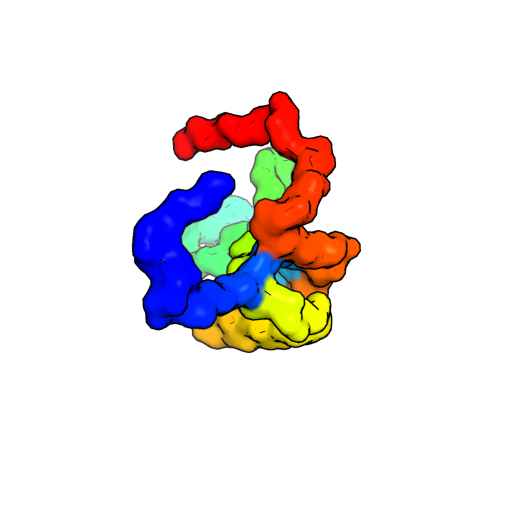 A N 1
ATOM 793 C CA . GLN A 1 98 ? -3.015 6.387 -4.023 1.00 89.06 98 GLN A CA 1
ATOM 794 C C . GLN A 1 98 ? -1.521 6.182 -4.264 1.00 89.06 98 GLN A C 1
ATOM 796 O O . GLN A 1 98 ? -0.755 5.983 -3.325 1.00 89.06 98 GLN A O 1
ATOM 801 N N . VAL A 1 99 ? -1.096 6.239 -5.524 1.00 86.00 99 VAL A N 1
ATOM 802 C CA . VAL A 1 99 ? 0.330 6.229 -5.881 1.00 86.00 99 VAL A CA 1
ATOM 803 C C . VAL A 1 99 ? 0.747 7.683 -6.105 1.00 86.00 99 VAL A C 1
ATOM 805 O O . VAL A 1 99 ? 0.385 8.274 -7.119 1.00 86.00 99 VAL A O 1
ATOM 808 N N . GLN A 1 100 ? 1.410 8.292 -5.115 1.00 69.19 100 GLN A N 1
ATOM 809 C CA . GLN A 1 100 ? 1.679 9.740 -5.110 1.00 69.19 100 GLN A CA 1
ATOM 810 C C . GLN A 1 100 ? 2.831 10.162 -6.040 1.00 69.19 100 GLN A C 1
ATOM 812 O O . GLN A 1 100 ? 2.835 11.294 -6.518 1.00 69.19 100 GLN A O 1
ATOM 817 N N . GLU A 1 101 ? 3.783 9.269 -6.324 1.00 71.50 101 GLU A N 1
ATOM 818 C CA . GLU A 1 101 ? 5.023 9.589 -7.047 1.00 71.50 101 GLU A CA 1
ATOM 819 C C . GLU A 1 101 ? 5.207 8.754 -8.323 1.00 71.50 101 GLU A C 1
ATOM 821 O O . GLU A 1 101 ? 4.590 7.702 -8.515 1.00 71.50 101 GLU A O 1
ATOM 826 N N . THR A 1 102 ? 6.101 9.209 -9.207 1.00 75.94 102 THR A N 1
ATOM 827 C CA . THR A 1 102 ? 6.580 8.399 -10.332 1.00 75.94 102 THR A CA 1
ATOM 828 C C . THR A 1 102 ? 7.312 7.168 -9.808 1.00 75.94 102 THR A C 1
ATOM 830 O O . THR A 1 102 ? 8.255 7.288 -9.027 1.00 75.94 102 THR A O 1
ATOM 833 N N . CYS A 1 103 ? 6.891 5.983 -10.253 1.00 82.12 103 CYS A N 1
ATOM 834 C CA . CYS A 1 103 ? 7.569 4.735 -9.929 1.00 82.12 103 CYS A CA 1
ATOM 835 C C . CYS A 1 103 ? 9.046 4.798 -10.334 1.00 82.12 103 CYS A C 1
ATOM 837 O O . CYS A 1 103 ? 9.373 5.186 -11.454 1.00 82.12 103 CYS A O 1
ATOM 839 N N . GLN A 1 104 ? 9.917 4.379 -9.426 1.00 81.81 104 GLN A N 1
ATOM 840 C CA . GLN A 1 104 ? 11.361 4.415 -9.589 1.00 81.81 104 GLN A CA 1
ATOM 841 C C . GLN A 1 104 ? 11.822 3.250 -10.456 1.00 81.81 104 GLN A C 1
ATOM 843 O O . GLN A 1 104 ? 11.555 2.082 -10.153 1.00 81.81 104 GLN A O 1
ATOM 848 N N . ARG A 1 105 ? 12.554 3.549 -11.523 1.00 79.12 105 ARG A N 1
ATOM 849 C CA . ARG A 1 105 ? 13.251 2.540 -12.318 1.00 79.12 105 ARG A CA 1
ATOM 850 C C . ARG A 1 105 ? 14.633 2.254 -11.725 1.00 79.12 105 ARG A C 1
ATOM 852 O O . ARG A 1 105 ? 15.179 3.088 -11.008 1.00 79.12 105 ARG A O 1
ATOM 859 N N . PRO A 1 106 ? 15.226 1.085 -12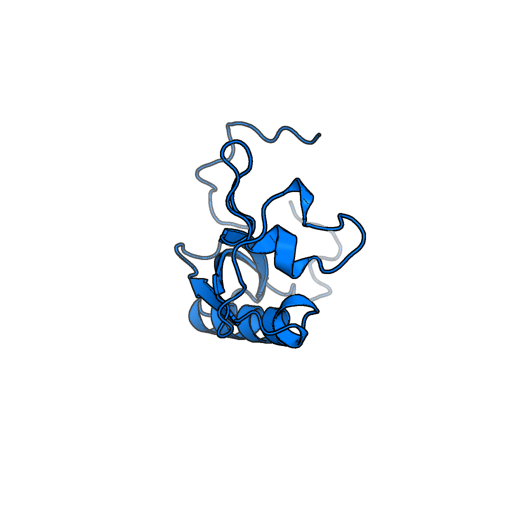.025 1.00 68.75 106 PRO A N 1
ATOM 860 C CA . PRO A 1 106 ? 16.560 0.726 -11.551 1.00 68.75 106 PRO A CA 1
ATOM 861 C C . PRO A 1 106 ? 17.641 1.761 -11.881 1.00 68.75 106 PRO A C 1
ATOM 863 O O . PRO A 1 106 ? 18.601 1.879 -11.128 1.00 68.75 106 PRO A O 1
ATOM 866 N N . ASP A 1 107 ? 17.468 2.492 -12.984 1.00 68.31 107 ASP A N 1
ATOM 867 C CA . ASP A 1 107 ? 18.433 3.467 -13.492 1.00 68.31 107 ASP A CA 1
ATOM 868 C C . ASP A 1 107 ? 18.104 4.921 -13.085 1.00 68.31 107 ASP A C 1
ATOM 870 O O . ASP A 1 107 ? 18.838 5.836 -13.457 1.00 68.31 107 ASP A O 1
ATOM 874 N N . ASP A 1 108 ? 17.031 5.151 -12.315 1.00 69.06 108 ASP A N 1
ATOM 875 C CA . ASP A 1 108 ? 16.667 6.489 -11.836 1.00 69.06 108 ASP A CA 1
ATOM 876 C C . ASP A 1 108 ? 17.511 6.893 -10.615 1.00 69.06 108 ASP A C 1
ATOM 878 O O . ASP A 1 108 ? 17.731 6.111 -9.684 1.00 69.06 108 ASP A O 1
ATOM 882 N N . SER A 1 109 ? 17.952 8.153 -10.575 1.00 58.41 109 SER A N 1
ATOM 883 C CA . SER A 1 109 ? 18.649 8.717 -9.415 1.00 58.41 109 SER A CA 1
ATOM 884 C C . SER A 1 109 ? 17.691 8.885 -8.230 1.00 58.41 109 SER A C 1
ATOM 886 O O . SER A 1 109 ? 16.721 9.640 -8.316 1.00 58.41 109 SER A O 1
ATOM 888 N N . LYS A 1 110 ? 17.974 8.224 -7.104 1.00 58.69 110 LYS A N 1
ATOM 889 C CA . LYS A 1 110 ? 17.158 8.307 -5.884 1.00 58.69 110 LYS A CA 1
ATOM 890 C C . LYS A 1 110 ? 17.447 9.603 -5.121 1.00 58.69 110 LYS A C 1
ATOM 892 O O . LYS A 1 110 ? 18.598 9.883 -4.804 1.00 58.69 110 LYS A O 1
ATOM 897 N N . GLN A 1 111 ? 16.410 10.361 -4.750 1.00 50.94 111 GLN A N 1
ATOM 898 C CA . GLN A 1 111 ? 16.562 11.558 -3.902 1.00 50.94 111 GLN A CA 1
ATOM 899 C C . GLN A 1 111 ? 16.983 11.243 -2.451 1.00 50.94 111 GLN A C 1
ATOM 901 O O . GLN A 1 111 ? 17.531 12.113 -1.781 1.00 50.94 111 GLN A O 1
ATOM 906 N N . PHE A 1 112 ? 16.765 10.014 -1.966 1.00 50.03 112 PHE A N 1
ATOM 907 C CA . PHE A 1 112 ? 16.931 9.644 -0.551 1.00 50.03 112 PHE A CA 1
ATOM 908 C C . PHE A 1 112 ? 18.055 8.637 -0.272 1.00 50.03 112 PHE A C 1
ATOM 910 O O . PHE A 1 112 ? 17.986 7.895 0.704 1.00 50.03 112 PHE A O 1
ATOM 917 N N . ASP A 1 113 ? 19.114 8.603 -1.078 1.00 41.31 113 ASP A N 1
ATOM 918 C CA . ASP A 1 113 ? 20.210 7.636 -0.881 1.00 41.31 113 ASP A CA 1
ATOM 919 C C . ASP A 1 113 ? 21.182 7.998 0.268 1.00 41.31 113 ASP A C 1
ATOM 921 O O . ASP A 1 113 ? 22.300 7.492 0.314 1.00 41.31 113 ASP A O 1
ATOM 925 N N . VAL A 1 114 ? 20.794 8.882 1.204 1.00 43.78 114 VAL A N 1
ATOM 926 C CA . VAL A 1 114 ? 21.744 9.434 2.192 1.00 43.78 114 VAL A CA 1
ATOM 927 C C . VAL A 1 114 ? 21.361 9.239 3.661 1.00 43.78 114 VAL A C 1
ATOM 929 O O . VAL A 1 114 ? 22.266 9.253 4.489 1.00 43.78 114 VAL A O 1
ATOM 932 N N . LEU A 1 115 ? 20.098 9.049 4.066 1.00 44.28 115 LEU A N 1
ATOM 933 C CA . LEU A 1 115 ? 19.778 9.167 5.500 1.00 44.28 115 LEU A CA 1
ATOM 934 C C . LEU A 1 115 ? 18.701 8.185 6.004 1.00 44.28 115 LEU A C 1
ATOM 936 O O . LEU A 1 115 ? 17.510 8.379 5.797 1.00 44.28 115 LEU A O 1
ATOM 940 N N . PHE A 1 116 ? 19.198 7.197 6.761 1.00 42.19 116 PHE A N 1
ATOM 941 C CA . PHE A 1 116 ? 18.546 6.350 7.772 1.00 42.19 116 PHE A CA 1
ATOM 942 C C . PHE A 1 116 ? 17.539 5.274 7.326 1.00 42.19 116 PHE A C 1
ATOM 944 O O . PHE A 1 116 ? 16.343 5.513 7.209 1.00 42.19 116 PHE A O 1
ATOM 951 N N . TYR A 1 117 ? 18.016 4.024 7.301 1.00 37.09 117 TYR A N 1
ATOM 952 C CA . TYR A 1 117 ? 17.204 2.856 7.656 1.00 37.09 117 TYR A CA 1
ATOM 953 C C . TYR A 1 117 ? 17.748 2.278 8.970 1.00 37.09 117 TYR A C 1
ATOM 955 O O . TYR A 1 117 ? 18.847 1.726 8.987 1.00 37.09 117 TYR A O 1
ATOM 963 N N . SER A 1 118 ? 17.015 2.415 10.079 1.00 32.53 118 SER A N 1
ATOM 964 C CA . SER A 1 118 ? 17.216 1.547 11.246 1.00 32.53 118 SER A CA 1
ATOM 965 C C . SER A 1 118 ? 16.305 0.334 11.085 1.00 32.53 118 SER A C 1
ATOM 967 O O . SER A 1 118 ? 15.082 0.479 11.105 1.00 32.53 118 SER A O 1
ATOM 969 N N . PHE A 1 119 ? 16.891 -0.846 10.921 1.00 31.52 119 PHE A N 1
ATOM 970 C CA . PHE A 1 119 ? 16.174 -2.101 11.114 1.00 31.52 119 PHE A CA 1
ATOM 971 C C . PHE A 1 119 ? 16.230 -2.424 12.610 1.00 31.52 119 PHE A C 1
ATOM 973 O O . PHE A 1 119 ? 17.317 -2.409 13.189 1.00 31.52 119 PHE A O 1
ATOM 980 N N . VAL A 1 120 ? 15.066 -2.640 13.225 1.00 31.36 120 VAL A N 1
ATOM 981 C CA . VAL A 1 120 ? 14.950 -3.314 14.528 1.00 31.36 120 VAL A CA 1
ATOM 982 C C . VAL A 1 120 ? 14.847 -4.806 14.264 1.00 31.36 120 VAL A C 1
ATOM 984 O O . VAL A 1 120 ? 14.095 -5.161 13.327 1.00 31.36 120 VAL A O 1
#

Sequence (120 aa):
MTYPWSTSYKRIEAQYCLADVALETKKHVNKKTLDEIDPYGNALELIQHETTHFRTLKYLTWGICVPARCELRSVERLLGTVLTRSYLGTNGLRPRIQVQETCQRPDDSKQFDVLFYSFV

Organism: NCBI:txid40085